Protein AF-A0A4Y9ENY2-F1 (afdb_monomer_lite)

Foldseek 3Di:
DDKAWPDKEWPPPPDPPDQDAQKTKMAIHIPDDDDFPLLPDWDDQPNAIFSPQKFKQWPPPLAAGWTWRDWDDPDPRMIITGIAGACAPDPSHDYDAFDKIKMWIWGAGPPRHIDIDIYIHGAHNDGDDHHYRDPVNVVVVVVVVVPDDPD

pLDDT: mean 74.9, std 16.9, range [31.06, 93.06]

Secondary structure (DSSP, 8-state):
---EEEEEEES-TT------TTEEEEEEEEESSSPPGGGT--EESSSSEE-TTEEEEE-STTBPPEEEEEEEEEETTEEEEEEEEEE-S-TT-BPPPSEEEEEEEEEE-GGG-EEEEEEEEEEPSSPPPPEEPPHHHHHHHHHHHHHSPP-

Structure (mmCIF, N/CA/C/O backbone):
data_AF-A0A4Y9ENY2-F1
#
_entry.id   AF-A0A4Y9ENY2-F1
#
loop_
_atom_site.group_PDB
_atom_site.id
_atom_site.type_symbol
_atom_site.label_atom_id
_atom_site.label_alt_id
_atom_site.label_comp_id
_atom_site.label_asym_id
_atom_site.label_entity_id
_atom_site.label_seq_id
_atom_site.pdbx_PDB_ins_code
_atom_site.Cartn_x
_atom_site.Cartn_y
_atom_site.Cartn_z
_atom_site.occupancy
_atom_site.B_iso_or_equiv
_atom_site.auth_seq_id
_atom_site.auth_comp_id
_atom_site.auth_asym_id
_atom_site.auth_atom_id
_atom_site.pdbx_PDB_model_num
ATOM 1 N N . MET A 1 1 ? 17.014 9.107 -21.030 1.00 33.56 1 MET A N 1
ATOM 2 C CA . MET A 1 1 ? 16.099 8.235 -21.795 1.00 33.56 1 MET A CA 1
ATOM 3 C C . MET A 1 1 ? 14.995 7.846 -20.825 1.00 33.56 1 MET A C 1
ATOM 5 O O . MET A 1 1 ? 15.339 7.439 -19.723 1.00 33.56 1 MET A O 1
ATOM 9 N N . ALA A 1 2 ? 13.730 8.119 -21.147 1.00 34.00 2 ALA A N 1
ATOM 10 C CA . ALA A 1 2 ? 12.599 7.871 -20.250 1.00 34.00 2 ALA A CA 1
ATOM 11 C C . ALA A 1 2 ? 12.066 6.447 -20.468 1.00 34.00 2 ALA A C 1
ATOM 13 O O . ALA A 1 2 ? 11.886 6.038 -21.613 1.00 34.00 2 ALA A O 1
ATOM 14 N N . PHE A 1 3 ? 11.856 5.708 -19.378 1.00 48.56 3 PHE A N 1
ATOM 15 C CA . PHE A 1 3 ? 11.384 4.321 -19.377 1.00 48.56 3 PHE A CA 1
ATOM 16 C C . PHE A 1 3 ? 9.859 4.289 -19.215 1.00 48.56 3 PHE A C 1
ATOM 18 O O . PHE A 1 3 ? 9.309 4.999 -18.368 1.00 48.56 3 PHE A O 1
ATOM 25 N N . TRP A 1 4 ? 9.175 3.477 -20.021 1.00 46.88 4 TRP A N 1
ATOM 26 C CA . TRP A 1 4 ? 7.712 3.498 -20.135 1.00 46.88 4 TRP A CA 1
ATOM 27 C C . TRP A 1 4 ? 7.092 2.216 -19.571 1.00 46.88 4 TRP A C 1
ATOM 29 O O . TRP A 1 4 ? 7.500 1.111 -19.927 1.00 46.88 4 TRP A O 1
ATOM 39 N N . ILE A 1 5 ? 6.105 2.364 -18.682 1.00 44.38 5 ILE A N 1
ATOM 40 C CA . ILE A 1 5 ? 5.291 1.259 -18.154 1.00 44.38 5 ILE A CA 1
ATOM 41 C C . ILE A 1 5 ? 4.150 1.026 -19.148 1.00 44.38 5 ILE A C 1
ATOM 43 O O . ILE A 1 5 ? 3.424 1.961 -19.473 1.00 44.38 5 ILE A O 1
ATOM 47 N N . ASN A 1 6 ? 3.990 -0.209 -19.621 1.00 44.44 6 ASN A N 1
ATOM 48 C CA . ASN A 1 6 ? 2.985 -0.569 -20.630 1.00 44.44 6 ASN A CA 1
ATOM 49 C C . ASN A 1 6 ? 1.704 -1.158 -20.034 1.00 44.44 6 ASN A C 1
ATOM 51 O O . ASN A 1 6 ? 0.690 -1.259 -20.722 1.00 44.44 6 ASN A O 1
ATOM 55 N N . GLY A 1 7 ? 1.733 -1.551 -18.764 1.00 50.56 7 GLY A N 1
ATOM 56 C CA . GLY A 1 7 ? 0.592 -2.183 -18.121 1.00 50.56 7 GLY A CA 1
ATOM 57 C C . GLY A 1 7 ? 0.892 -2.662 -16.709 1.00 50.56 7 GLY A C 1
ATOM 58 O O . GLY A 1 7 ? 2.035 -2.970 -16.361 1.00 50.56 7 GLY A O 1
ATOM 59 N N . TRP A 1 8 ? -0.166 -2.736 -15.908 1.00 45.84 8 TRP A N 1
ATOM 60 C CA . TRP A 1 8 ? -0.131 -3.137 -14.510 1.00 45.84 8 TRP A CA 1
ATOM 61 C C . TRP A 1 8 ? -1.289 -4.100 -14.254 1.00 45.84 8 TRP A C 1
ATOM 63 O O . TRP A 1 8 ? -2.438 -3.775 -14.546 1.00 45.84 8 TRP A O 1
ATOM 73 N N . ASN A 1 9 ? -0.994 -5.290 -13.729 1.00 54.88 9 ASN A N 1
ATOM 74 C CA . ASN A 1 9 ? -2.021 -6.237 -13.302 1.00 54.88 9 ASN A CA 1
ATOM 75 C C . ASN A 1 9 ? -1.996 -6.383 -11.775 1.00 54.88 9 ASN A C 1
ATOM 77 O O . ASN A 1 9 ? -0.929 -6.551 -11.178 1.00 54.88 9 ASN A O 1
ATOM 81 N N . GLY A 1 10 ? -3.160 -6.252 -11.143 1.00 52.88 10 GLY A N 1
ATOM 82 C CA . GLY A 1 10 ? -3.325 -6.463 -9.706 1.00 52.88 10 GLY A CA 1
ATOM 83 C C . GLY A 1 10 ? -3.777 -7.891 -9.442 1.00 52.88 10 GLY A C 1
ATOM 84 O O . GLY A 1 10 ? -4.575 -8.415 -10.211 1.00 52.88 10 GLY A O 1
ATOM 85 N N . ASP A 1 11 ? -3.227 -8.518 -8.395 1.00 57.91 11 ASP A N 1
ATOM 86 C CA . ASP A 1 11 ? -3.380 -9.952 -8.125 1.00 57.91 11 ASP A CA 1
ATOM 87 C C . ASP A 1 11 ? -3.027 -10.803 -9.353 1.00 57.91 11 ASP A C 1
ATOM 89 O O . ASP A 1 11 ? -3.904 -11.215 -10.109 1.00 57.91 11 ASP A O 1
ATOM 93 N N . ALA A 1 12 ? -1.732 -11.068 -9.561 1.00 50.78 12 ALA A N 1
ATOM 94 C CA . ALA A 1 12 ? -1.249 -11.921 -10.646 1.00 50.78 12 ALA A CA 1
ATOM 95 C C . ALA A 1 12 ? -2.111 -13.195 -10.786 1.00 50.78 12 ALA A C 1
ATOM 97 O O . ALA A 1 12 ? -2.060 -14.111 -9.958 1.00 50.78 12 ALA A O 1
ATOM 98 N N . ALA A 1 13 ? -2.943 -13.235 -11.830 1.00 41.69 13 ALA A N 1
ATOM 99 C CA . ALA A 1 13 ? -3.851 -14.337 -12.109 1.00 41.69 13 ALA A CA 1
ATOM 100 C C . ALA A 1 13 ? -3.038 -15.555 -12.574 1.00 41.69 13 ALA A C 1
ATOM 102 O O . ALA A 1 13 ? -2.815 -15.754 -13.763 1.00 41.69 13 ALA A O 1
ATOM 103 N N . GLY A 1 14 ? -2.536 -16.340 -11.620 1.00 41.06 14 GLY A N 1
ATOM 104 C CA . GLY A 1 14 ? -1.724 -17.531 -11.890 1.00 41.06 14 GLY A CA 1
ATOM 105 C C . GLY A 1 14 ? -0.827 -17.970 -10.732 1.00 41.06 14 GLY A C 1
ATOM 106 O O . GLY A 1 14 ? -0.476 -19.144 -10.650 1.00 41.06 14 GLY A O 1
ATOM 107 N N . THR A 1 15 ? -0.515 -17.077 -9.790 1.00 45.56 15 THR A N 1
ATOM 108 C CA . THR A 1 15 ? 0.355 -17.363 -8.640 1.00 45.56 15 THR A CA 1
ATOM 109 C C . THR A 1 15 ? -0.308 -16.907 -7.344 1.00 45.56 15 THR A C 1
ATOM 111 O O . THR A 1 15 ? -0.006 -15.865 -6.776 1.00 45.56 15 THR A O 1
ATOM 114 N N . VAL A 1 16 ? -1.207 -17.739 -6.808 1.00 47.53 16 VAL A N 1
ATOM 115 C CA . VAL A 1 16 ? -1.713 -17.609 -5.425 1.00 47.53 16 VAL A CA 1
ATOM 116 C C . VAL A 1 16 ? -0.660 -18.148 -4.435 1.00 47.53 16 VAL A C 1
ATOM 118 O O . VAL A 1 16 ? -0.958 -18.949 -3.555 1.00 47.53 16 VAL A O 1
ATOM 121 N N . MET A 1 17 ? 0.607 -17.763 -4.599 1.00 43.94 17 MET A N 1
ATOM 122 C CA . MET A 1 17 ? 1.680 -18.044 -3.643 1.00 43.94 17 MET A CA 1
ATOM 123 C C . MET A 1 17 ? 2.157 -16.713 -3.060 1.00 43.94 17 MET A C 1
ATOM 125 O O . MET A 1 17 ? 2.495 -15.804 -3.807 1.00 43.94 17 MET A O 1
ATOM 129 N N . GLY A 1 18 ? 2.160 -16.587 -1.728 1.00 50.06 18 GLY A N 1
ATOM 130 C CA . GLY A 1 18 ? 2.742 -15.422 -1.046 1.00 50.06 18 GLY A CA 1
ATOM 131 C C . GLY A 1 18 ? 1.785 -14.286 -0.661 1.00 50.06 18 GLY A C 1
ATOM 132 O O . GLY A 1 18 ? 2.249 -13.165 -0.475 1.00 50.06 18 GLY A O 1
ATOM 133 N N . ARG A 1 19 ? 0.472 -14.533 -0.495 1.00 61.31 19 ARG A N 1
ATOM 134 C CA . ARG A 1 19 ? -0.430 -13.549 0.145 1.00 61.31 19 ARG A CA 1
ATOM 135 C C . ARG A 1 19 ? -0.079 -13.391 1.626 1.00 61.31 19 ARG A C 1
ATOM 137 O O . ARG A 1 19 ? -0.672 -14.022 2.500 1.00 61.31 19 ARG A O 1
ATOM 144 N N . GLU A 1 20 ? 0.920 -12.563 1.892 1.00 78.88 20 GLU A N 1
ATOM 145 C CA . GLU A 1 20 ? 1.260 -12.110 3.231 1.00 78.88 20 GLU A CA 1
ATOM 146 C C . GLU A 1 20 ? 0.228 -11.073 3.701 1.00 78.88 20 GLU A C 1
ATOM 148 O O . GLU A 1 20 ? -0.268 -10.276 2.895 1.00 78.88 20 GLU A O 1
ATOM 153 N N . PRO A 1 21 ? -0.123 -11.062 4.998 1.00 85.19 21 PRO A N 1
ATOM 154 C CA . PRO A 1 21 ? -0.948 -10.004 5.559 1.00 85.19 21 PRO A CA 1
ATOM 155 C C . PRO A 1 21 ? -0.395 -8.625 5.193 1.00 85.19 21 PRO A C 1
ATOM 157 O O . PRO A 1 21 ? 0.815 -8.416 5.241 1.00 85.19 21 PRO A O 1
ATOM 160 N N . TYR A 1 22 ? -1.285 -7.693 4.855 1.00 89.75 22 TYR A N 1
ATOM 161 C CA . TYR A 1 22 ? -0.945 -6.316 4.480 1.00 89.75 22 TYR A CA 1
ATOM 162 C C . TYR A 1 22 ? -0.134 -6.148 3.201 1.00 89.75 22 TYR A C 1
ATOM 164 O O . TYR A 1 22 ? 0.378 -5.059 2.948 1.00 89.75 22 TYR A O 1
ATOM 172 N N . ARG A 1 23 ? -0.040 -7.187 2.368 1.00 90.00 23 ARG A N 1
ATOM 173 C CA . ARG A 1 23 ? 0.685 -7.106 1.105 1.00 90.00 23 ARG A CA 1
ATOM 174 C C . ARG A 1 23 ? -0.215 -7.258 -0.105 1.00 90.00 23 ARG A C 1
ATOM 176 O O . ARG A 1 23 ? -1.069 -8.140 -0.150 1.00 90.00 23 ARG A O 1
ATOM 183 N N . ALA A 1 24 ? 0.024 -6.399 -1.086 1.00 89.06 24 ALA A N 1
ATOM 184 C CA . ALA A 1 24 ? -0.488 -6.529 -2.435 1.00 89.06 24 ALA A CA 1
ATOM 185 C C . ALA A 1 24 ? 0.588 -7.165 -3.318 1.00 89.06 24 ALA A C 1
ATOM 187 O O . ALA A 1 24 ? 1.753 -6.760 -3.275 1.00 89.06 24 ALA A O 1
ATOM 188 N N . LEU A 1 25 ? 0.187 -8.136 -4.135 1.00 86.62 25 LEU A N 1
ATOM 189 C CA . LEU A 1 25 ? 1.019 -8.652 -5.215 1.00 86.62 25 LEU A CA 1
ATOM 190 C C . LEU A 1 25 ? 0.630 -7.946 -6.505 1.00 86.62 25 LEU A C 1
ATOM 192 O O . LEU A 1 25 ? -0.539 -7.940 -6.904 1.00 86.62 25 LEU A O 1
ATOM 196 N N . ILE A 1 26 ? 1.623 -7.356 -7.148 1.00 83.81 26 ILE A N 1
ATOM 197 C CA . ILE A 1 26 ? 1.445 -6.620 -8.387 1.00 83.81 26 ILE A CA 1
ATOM 198 C C . ILE A 1 26 ? 2.433 -7.088 -9.431 1.00 83.81 26 ILE A C 1
ATOM 200 O O . ILE A 1 26 ? 3.566 -7.412 -9.097 1.00 83.81 26 ILE A O 1
ATOM 204 N N . SER A 1 27 ? 2.025 -7.060 -10.693 1.00 81.00 27 SER A N 1
ATOM 205 C CA . SER A 1 27 ? 2.953 -7.209 -11.807 1.00 81.00 27 SER A CA 1
ATOM 206 C C . SER A 1 27 ? 3.040 -5.916 -12.603 1.00 81.00 27 SER A C 1
ATOM 208 O O . SER A 1 27 ? 2.014 -5.296 -12.894 1.00 81.00 27 SER A O 1
ATOM 210 N N . LEU A 1 28 ? 4.260 -5.514 -12.944 1.00 76.31 28 LEU A N 1
ATOM 211 C CA . LEU A 1 28 ? 4.553 -4.356 -13.788 1.00 76.31 28 LEU A CA 1
ATOM 212 C C . LEU A 1 28 ? 5.127 -4.842 -15.109 1.00 76.31 28 LEU A C 1
ATOM 214 O O . LEU A 1 28 ? 6.063 -5.632 -15.145 1.00 76.31 28 LEU A O 1
ATOM 218 N N . THR A 1 29 ? 4.612 -4.298 -16.199 1.00 72.62 29 THR A N 1
ATOM 219 C CA . THR A 1 29 ? 5.181 -4.495 -17.531 1.00 72.62 29 THR A CA 1
ATOM 220 C C . THR A 1 29 ? 5.777 -3.177 -18.008 1.00 72.62 29 THR A C 1
ATOM 222 O O . THR A 1 29 ? 5.156 -2.125 -17.861 1.00 72.62 29 THR A O 1
ATOM 225 N N . HIS A 1 30 ? 6.981 -3.206 -18.572 1.00 67.94 30 HIS A N 1
ATOM 226 C CA . HIS A 1 30 ? 7.673 -2.021 -19.086 1.00 67.94 30 HIS A CA 1
ATOM 227 C C . HIS A 1 30 ? 8.242 -2.299 -20.481 1.00 67.94 30 HIS A C 1
ATOM 229 O O . HIS A 1 30 ? 8.566 -3.440 -20.811 1.00 67.94 30 HIS A O 1
ATOM 235 N N . SER A 1 31 ? 8.335 -1.272 -21.324 1.00 57.69 31 SER A N 1
ATOM 236 C CA . SER A 1 31 ? 9.107 -1.334 -22.573 1.00 57.69 31 SER A CA 1
ATOM 237 C C . SER A 1 31 ? 10.534 -0.880 -22.311 1.00 57.69 31 SER A C 1
ATOM 239 O O . SER A 1 31 ? 10.723 0.227 -21.816 1.00 57.69 31 SER A O 1
ATOM 241 N N . GLU A 1 32 ? 11.486 -1.725 -22.724 1.00 51.97 32 GLU A N 1
ATOM 242 C CA . GLU A 1 32 ? 12.933 -1.468 -22.810 1.00 51.97 32 GLU A CA 1
ATOM 243 C C . GLU A 1 32 ? 13.643 -1.178 -21.466 1.00 51.97 32 GLU A C 1
ATOM 245 O O . GLU A 1 32 ? 13.449 -0.132 -20.865 1.00 51.97 32 GLU A O 1
ATOM 250 N N . GLY A 1 33 ? 14.547 -2.063 -21.018 1.00 59.31 33 GLY A N 1
ATOM 251 C CA . GLY A 1 33 ? 15.510 -1.764 -19.935 1.00 59.31 33 GLY A CA 1
ATOM 252 C C . GLY A 1 33 ? 15.007 -1.903 -18.487 1.00 59.31 33 GLY A C 1
ATOM 253 O O . GLY A 1 33 ? 14.085 -2.668 -18.234 1.00 59.31 33 GLY A O 1
ATOM 254 N N . ASP A 1 34 ? 15.686 -1.219 -17.551 1.00 57.44 34 ASP A N 1
ATOM 255 C CA . ASP A 1 34 ? 15.523 -1.307 -16.083 1.00 57.44 34 ASP A CA 1
ATOM 256 C C . ASP A 1 34 ? 14.134 -0.864 -15.563 1.00 57.44 34 ASP A C 1
ATOM 258 O O . ASP A 1 34 ? 13.381 -0.147 -16.223 1.00 57.44 34 ASP A O 1
ATOM 262 N N . PHE A 1 35 ? 13.805 -1.266 -14.330 1.00 63.59 35 PHE A N 1
ATOM 263 C CA . PHE A 1 35 ? 12.537 -0.958 -13.659 1.00 63.59 35 PHE A CA 1
ATOM 264 C C . PHE A 1 35 ? 12.311 0.546 -13.390 1.00 63.59 35 PHE A C 1
ATOM 266 O O . PHE A 1 35 ? 13.268 1.303 -13.203 1.00 63.59 35 PHE A O 1
ATOM 273 N N . PRO A 1 36 ? 11.043 1.010 -13.309 1.00 66.94 36 PRO A N 1
ATOM 274 C CA . PRO A 1 36 ? 10.726 2.420 -13.082 1.00 66.94 36 PRO A CA 1
ATOM 275 C C . PRO A 1 36 ? 11.317 2.932 -11.760 1.00 66.94 36 PRO A C 1
ATOM 277 O O . PRO A 1 36 ? 10.950 2.463 -10.686 1.00 66.94 36 PRO A O 1
ATOM 280 N N . ILE A 1 37 ? 12.175 3.958 -11.836 1.00 68.12 37 ILE A N 1
ATOM 281 C CA . ILE A 1 37 ? 12.924 4.536 -10.697 1.00 68.12 37 ILE A CA 1
ATOM 282 C C . ILE A 1 37 ? 12.014 4.861 -9.497 1.00 68.12 37 ILE A C 1
ATOM 284 O O . ILE A 1 37 ? 12.411 4.676 -8.345 1.00 68.12 37 ILE A O 1
ATOM 288 N N . GLY A 1 38 ? 10.779 5.303 -9.758 1.00 71.19 38 GLY A N 1
ATOM 289 C CA . GLY A 1 38 ? 9.795 5.651 -8.729 1.00 71.19 38 GLY A CA 1
ATOM 290 C C . GLY A 1 38 ? 9.464 4.514 -7.756 1.00 71.19 38 GLY A C 1
ATOM 291 O O . GLY A 1 38 ? 9.097 4.787 -6.617 1.00 71.19 38 GLY A O 1
ATOM 292 N N . ILE A 1 39 ? 9.647 3.249 -8.153 1.00 77.56 39 ILE A N 1
ATOM 293 C CA . ILE A 1 39 ? 9.285 2.089 -7.327 1.00 77.56 39 ILE A CA 1
ATOM 294 C C . ILE A 1 39 ? 10.209 1.901 -6.113 1.00 77.56 39 ILE A C 1
ATOM 296 O O . ILE A 1 39 ? 9.794 1.359 -5.091 1.00 77.56 39 ILE A O 1
ATOM 300 N N . HIS A 1 40 ? 11.455 2.371 -6.206 1.00 81.25 40 HIS A N 1
ATOM 301 C CA . HIS A 1 40 ? 12.456 2.265 -5.139 1.00 81.25 40 HIS A CA 1
ATOM 302 C C . HIS A 1 40 ? 12.712 3.597 -4.431 1.00 81.25 40 HIS A C 1
ATOM 304 O O . HIS A 1 40 ? 13.501 3.661 -3.489 1.00 81.25 40 HIS A O 1
ATOM 310 N N . GLN A 1 41 ? 12.052 4.670 -4.868 1.00 83.00 41 GLN A N 1
ATOM 311 C CA . GLN A 1 41 ? 12.184 5.980 -4.254 1.00 83.00 41 GLN A CA 1
ATOM 312 C C . GLN A 1 41 ? 11.449 6.012 -2.917 1.00 83.00 41 GLN A C 1
ATOM 314 O O . GLN A 1 41 ? 10.226 6.132 -2.842 1.00 83.00 41 GLN A O 1
ATOM 319 N N . SER A 1 42 ? 12.241 5.902 -1.855 1.00 87.38 42 SER A N 1
ATOM 320 C CA . SER A 1 42 ? 11.778 5.940 -0.477 1.00 87.38 42 SER A CA 1
ATOM 321 C C . SER A 1 42 ? 12.408 7.083 0.306 1.00 87.38 42 SER A C 1
ATOM 323 O O . SER A 1 42 ? 13.523 7.519 0.019 1.00 87.38 42 SER A O 1
ATOM 325 N N . GLY A 1 43 ? 11.701 7.548 1.326 1.00 83.94 43 GLY A N 1
ATOM 326 C CA . GLY A 1 43 ? 12.198 8.476 2.330 1.00 83.94 43 GLY A CA 1
ATOM 327 C C . GLY A 1 43 ? 11.900 7.967 3.733 1.00 83.94 43 GLY A C 1
ATOM 328 O O . GLY A 1 43 ? 11.218 6.959 3.914 1.00 83.94 43 GLY A O 1
ATOM 329 N N . ASP A 1 44 ? 12.412 8.688 4.725 1.00 82.25 44 ASP A N 1
ATOM 330 C CA . ASP A 1 44 ? 12.045 8.470 6.119 1.00 82.25 44 ASP A CA 1
ATOM 331 C C . ASP A 1 44 ? 10.895 9.400 6.521 1.00 82.25 44 ASP A C 1
ATOM 333 O O . ASP A 1 44 ? 11.000 10.638 6.473 1.00 82.25 44 ASP A O 1
ATOM 337 N N . LEU A 1 45 ? 9.797 8.776 6.921 1.00 76.69 45 LEU A N 1
ATOM 338 C CA . LEU A 1 45 ? 8.591 9.404 7.416 1.00 76.69 45 LEU A CA 1
ATOM 339 C C . LEU A 1 45 ? 8.465 9.073 8.912 1.00 76.69 45 LEU A C 1
ATOM 341 O O . LEU A 1 45 ? 7.660 8.244 9.321 1.00 76.69 45 LEU A O 1
ATOM 345 N N . ASP A 1 46 ? 9.321 9.722 9.704 1.00 76.81 46 ASP A N 1
ATOM 346 C CA . ASP A 1 4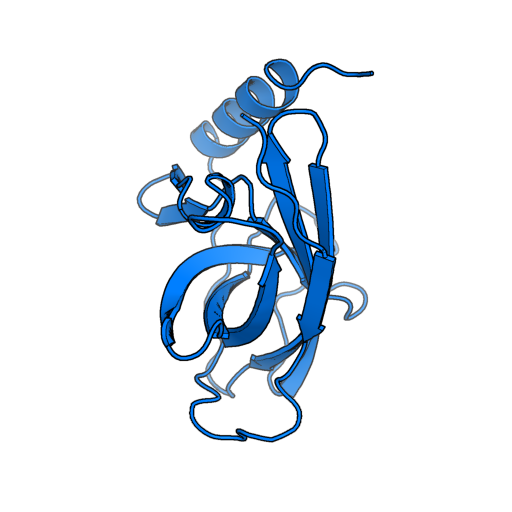6 ? 9.400 9.631 11.167 1.00 76.81 46 ASP A CA 1
ATOM 347 C C . ASP A 1 46 ? 9.705 8.225 11.701 1.00 76.81 46 ASP A C 1
ATOM 349 O O . ASP A 1 46 ? 8.991 7.662 12.531 1.00 76.81 46 ASP A O 1
ATOM 353 N N . GLY A 1 47 ? 1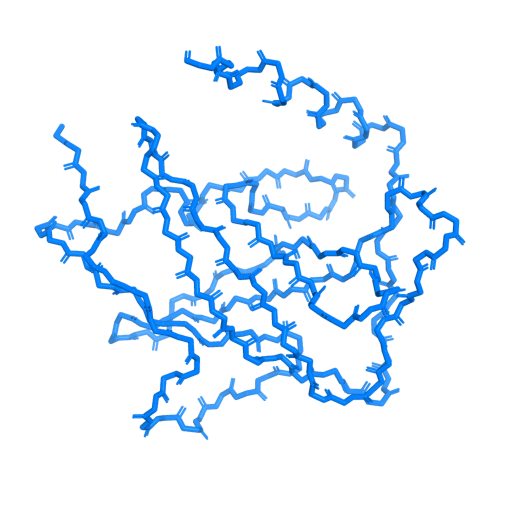0.816 7.659 11.225 1.00 79.50 47 GLY A N 1
ATOM 354 C CA . GLY A 1 47 ? 11.274 6.318 11.588 1.00 79.50 47 GLY A CA 1
ATOM 355 C C . GLY A 1 47 ? 10.591 5.202 10.799 1.00 79.50 47 GLY A C 1
ATOM 356 O O . GLY A 1 47 ? 10.848 4.025 11.059 1.00 79.50 47 GLY A O 1
ATOM 357 N N . ILE A 1 48 ? 9.725 5.554 9.845 1.00 84.19 48 ILE A N 1
ATOM 358 C CA . ILE A 1 48 ? 9.036 4.620 8.959 1.00 84.19 48 ILE A CA 1
ATOM 359 C C . ILE A 1 48 ? 9.488 4.887 7.532 1.00 84.19 48 ILE A C 1
ATOM 361 O O . ILE A 1 48 ? 9.346 5.992 7.006 1.00 84.19 48 ILE A O 1
ATOM 365 N N . THR A 1 49 ? 10.005 3.850 6.877 1.00 88.75 49 THR A N 1
ATOM 366 C CA . THR A 1 49 ? 10.289 3.904 5.446 1.00 88.75 49 THR A CA 1
ATOM 367 C C . THR A 1 49 ? 8.992 4.133 4.685 1.00 88.75 49 THR A C 1
ATOM 369 O O . THR A 1 49 ? 8.026 3.395 4.861 1.00 88.75 49 THR A O 1
ATOM 372 N N . TRP A 1 50 ? 8.976 5.146 3.826 1.00 88.12 50 TRP A N 1
ATOM 373 C CA . TRP A 1 50 ? 7.829 5.486 2.998 1.00 88.12 50 TRP A CA 1
ATOM 374 C C . TRP A 1 50 ? 8.243 5.614 1.538 1.00 88.12 50 TRP A C 1
ATOM 376 O O . TRP A 1 50 ? 9.112 6.417 1.200 1.00 88.12 50 TRP A O 1
ATOM 386 N N . TYR A 1 51 ? 7.594 4.844 0.669 1.00 90.00 51 TYR A N 1
ATOM 387 C CA . TYR A 1 51 ? 7.769 4.915 -0.779 1.00 90.00 51 TYR A CA 1
ATOM 388 C C . TYR A 1 51 ? 6.837 5.990 -1.344 1.00 90.00 51 TYR A C 1
ATOM 390 O O . TYR A 1 51 ? 5.691 5.725 -1.696 1.00 90.00 51 TYR A O 1
ATOM 398 N N . TYR A 1 52 ? 7.312 7.235 -1.374 1.00 85.25 52 TYR A N 1
ATOM 399 C CA . TYR A 1 52 ? 6.469 8.419 -1.597 1.00 85.25 52 TYR A CA 1
ATOM 400 C C . TYR A 1 52 ? 5.920 8.561 -3.019 1.00 85.25 52 TYR A C 1
ATOM 402 O O . TYR A 1 52 ? 4.900 9.216 -3.212 1.00 85.25 52 TYR A O 1
ATOM 410 N N . ASN A 1 53 ? 6.547 7.914 -4.001 1.00 84.81 53 ASN A N 1
ATOM 411 C CA . ASN A 1 53 ? 6.033 7.841 -5.369 1.00 84.81 53 ASN A CA 1
ATOM 412 C C . ASN A 1 53 ? 5.107 6.644 -5.598 1.00 84.81 53 ASN A C 1
ATOM 414 O O . ASN A 1 53 ? 4.649 6.420 -6.716 1.00 84.81 53 ASN A O 1
ATOM 418 N N . PHE A 1 54 ? 4.790 5.906 -4.535 1.00 87.75 54 PHE A N 1
ATOM 419 C CA . PHE A 1 54 ? 3.885 4.776 -4.560 1.00 87.75 54 PHE A CA 1
ATOM 420 C C . PHE A 1 54 ? 2.691 5.049 -3.633 1.00 87.75 54 PHE A C 1
ATOM 422 O O . PHE A 1 54 ? 2.745 4.859 -2.418 1.00 87.75 54 PHE A O 1
ATOM 429 N N . SER A 1 55 ? 1.586 5.510 -4.219 1.00 87.88 55 SER A N 1
ATOM 430 C CA . SER A 1 55 ? 0.334 5.738 -3.496 1.00 87.88 55 SER A CA 1
ATOM 431 C C . SER A 1 55 ? -0.467 4.447 -3.360 1.00 87.88 55 SER A C 1
ATOM 433 O O . SER A 1 55 ? -0.578 3.658 -4.301 1.00 87.88 55 SER A O 1
ATOM 435 N N . ALA A 1 56 ? -1.063 4.264 -2.184 1.00 90.81 56 ALA A N 1
ATOM 436 C CA . ALA A 1 56 ? -1.991 3.188 -1.892 1.00 90.81 56 ALA A CA 1
ATOM 437 C C . ALA A 1 56 ? -3.246 3.766 -1.228 1.00 90.81 56 ALA A C 1
ATOM 439 O O . ALA A 1 56 ? -3.176 4.460 -0.217 1.00 90.81 56 ALA A O 1
ATOM 440 N N . THR A 1 57 ? -4.412 3.477 -1.795 1.00 91.00 57 THR A N 1
ATOM 441 C CA . THR A 1 57 ? -5.704 3.945 -1.283 1.00 91.00 57 THR A CA 1
ATOM 442 C C . THR A 1 57 ? -6.611 2.752 -1.039 1.00 91.00 57 THR A C 1
ATOM 444 O O . THR A 1 57 ? -6.936 2.027 -1.977 1.00 91.00 57 THR A O 1
AT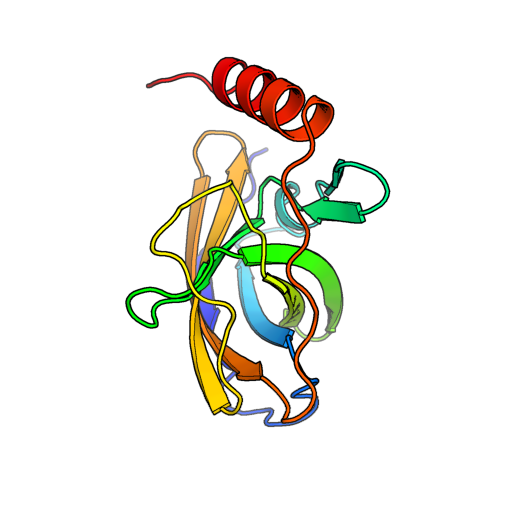OM 447 N N . CYS A 1 58 ? -7.031 2.552 0.211 1.00 91.69 58 CYS A N 1
ATOM 448 C CA . CYS A 1 58 ? -8.053 1.562 0.534 1.00 91.69 58 CYS A CA 1
ATOM 449 C C . CYS A 1 58 ? -9.393 2.030 -0.044 1.00 91.69 58 CYS A C 1
ATOM 451 O O . CYS A 1 58 ? -9.842 3.136 0.244 1.00 91.69 58 CYS A O 1
ATOM 453 N N . LEU A 1 59 ? -10.030 1.197 -0.866 1.00 91.38 59 LEU A N 1
ATOM 454 C CA . LEU A 1 59 ? -11.302 1.514 -1.522 1.00 91.38 59 LEU A CA 1
ATOM 455 C C . LEU A 1 59 ? -12.520 1.183 -0.651 1.00 91.38 59 LEU A C 1
ATOM 457 O O . LEU A 1 59 ? -13.660 1.381 -1.068 1.00 91.38 59 LEU A O 1
ATOM 461 N N . THR A 1 60 ? -12.303 0.669 0.560 1.00 88.75 60 THR A N 1
ATOM 462 C CA . THR A 1 60 ? -13.378 0.470 1.527 1.00 88.75 60 THR A CA 1
ATOM 463 C C . THR A 1 60 ? -13.849 1.828 2.064 1.00 88.75 60 THR A C 1
ATOM 465 O O . THR A 1 60 ? -13.028 2.601 2.560 1.00 88.75 60 THR A O 1
ATOM 468 N N . PRO A 1 61 ? -15.156 2.142 1.999 1.00 87.31 61 PRO A N 1
ATOM 469 C CA . PRO A 1 61 ? -15.677 3.422 2.472 1.00 87.31 61 PRO A CA 1
ATOM 470 C C . PRO A 1 61 ? -15.317 3.704 3.935 1.00 87.31 61 PRO A C 1
ATOM 472 O O . PRO A 1 61 ? -15.369 2.802 4.771 1.00 87.31 61 PRO A O 1
ATOM 475 N N . GLY A 1 62 ? -14.953 4.954 4.239 1.00 84.44 62 GLY A N 1
ATOM 476 C CA . GLY A 1 62 ? -14.607 5.390 5.599 1.00 84.44 62 GLY A CA 1
ATOM 477 C C . GLY A 1 62 ? -13.344 4.742 6.176 1.00 84.44 62 GLY A C 1
ATOM 478 O O . GLY A 1 62 ? -13.109 4.831 7.380 1.00 84.44 62 GLY A O 1
ATOM 479 N N . SER A 1 63 ? -12.545 4.056 5.354 1.00 88.75 63 SER A N 1
ATOM 480 C CA . SER A 1 63 ? -11.282 3.460 5.788 1.00 88.75 63 SER A CA 1
ATOM 481 C C . SER A 1 63 ? -10.144 4.467 5.758 1.00 88.75 63 SER A C 1
ATOM 483 O O . SER A 1 63 ? -10.080 5.334 4.889 1.00 88.75 63 SER A O 1
ATOM 485 N N . MET A 1 64 ? -9.204 4.299 6.684 1.00 89.69 64 MET A N 1
ATOM 486 C CA . MET A 1 64 ? -7.975 5.075 6.710 1.00 89.69 64 MET A CA 1
ATOM 487 C C . MET A 1 64 ? -7.197 4.932 5.395 1.00 89.69 64 MET A C 1
ATOM 489 O O . MET A 1 64 ? -7.153 3.840 4.810 1.00 89.69 64 MET A O 1
ATOM 493 N N . PRO A 1 65 ? -6.552 6.014 4.938 1.00 86.81 65 PRO A N 1
ATOM 494 C CA . PRO A 1 65 ? -5.634 5.956 3.815 1.00 86.81 65 PRO A CA 1
ATOM 495 C C . PRO A 1 65 ? -4.416 5.095 4.156 1.00 86.81 65 PRO A C 1
ATOM 497 O O . PRO A 1 65 ? -4.147 4.777 5.317 1.00 86.81 65 PRO A O 1
ATOM 500 N N . ALA A 1 66 ? -3.678 4.696 3.125 1.00 91.06 66 ALA A N 1
ATOM 501 C CA . ALA A 1 66 ? -2.507 3.852 3.275 1.00 91.06 66 ALA A CA 1
ATOM 502 C C . ALA A 1 66 ? -1.244 4.568 2.815 1.00 91.06 66 ALA A C 1
ATOM 504 O O . ALA A 1 66 ? -1.273 5.454 1.963 1.00 91.06 66 ALA A O 1
ATOM 505 N N . ILE A 1 67 ? -0.120 4.119 3.353 1.00 91.19 67 ILE A N 1
ATOM 506 C CA . ILE A 1 67 ? 1.203 4.397 2.808 1.00 91.19 67 ILE A CA 1
ATOM 507 C C . ILE A 1 67 ? 1.878 3.076 2.459 1.00 91.19 67 ILE A C 1
ATOM 509 O O . ILE A 1 67 ? 1.636 2.053 3.103 1.00 91.19 67 ILE A O 1
ATOM 513 N N . VAL A 1 68 ? 2.736 3.101 1.444 1.00 92.50 68 VAL A N 1
ATOM 514 C CA . VAL A 1 68 ? 3.586 1.959 1.111 1.00 92.50 68 VAL A CA 1
ATOM 515 C C . VAL A 1 68 ? 4.839 2.013 1.975 1.00 92.50 68 VAL A C 1
ATOM 517 O O . VAL A 1 68 ? 5.595 2.986 1.911 1.00 92.50 68 VAL A O 1
ATOM 520 N N . THR A 1 69 ? 5.053 0.972 2.780 1.00 92.56 69 THR A N 1
ATOM 521 C CA . THR A 1 69 ? 6.162 0.899 3.750 1.00 92.56 69 THR A CA 1
ATOM 522 C C . THR A 1 69 ? 7.266 -0.063 3.349 1.00 92.56 69 THR A C 1
ATOM 524 O O . THR A 1 69 ? 8.377 0.016 3.871 1.00 92.56 69 THR A O 1
ATOM 527 N N . LYS A 1 70 ? 6.990 -0.968 2.407 1.00 92.19 70 LYS A N 1
ATOM 528 C CA . LYS A 1 70 ? 7.968 -1.934 1.910 1.00 92.19 70 LYS A CA 1
ATOM 529 C C . LYS A 1 70 ? 7.630 -2.360 0.490 1.00 92.19 70 LYS A C 1
ATOM 531 O O . LYS A 1 70 ? 6.474 -2.636 0.186 1.00 92.19 70 LYS A O 1
ATOM 536 N N . VAL A 1 71 ? 8.651 -2.472 -0.351 1.00 90.44 71 VAL A N 1
ATOM 537 C CA . VAL A 1 71 ? 8.545 -3.023 -1.705 1.00 90.44 71 VAL A CA 1
ATOM 538 C C . VAL A 1 71 ? 9.609 -4.100 -1.861 1.00 90.44 71 VAL A C 1
ATOM 540 O O . VAL A 1 71 ? 10.786 -3.848 -1.606 1.00 90.44 71 VAL A O 1
ATOM 543 N N . VAL A 1 72 ? 9.195 -5.303 -2.249 1.00 89.12 72 VAL A N 1
ATOM 544 C CA . VAL A 1 72 ? 10.081 -6.454 -2.463 1.00 89.12 72 VAL A CA 1
ATOM 545 C C . VAL A 1 72 ? 9.872 -6.976 -3.876 1.00 89.12 72 VAL A C 1
ATOM 547 O O . VAL A 1 72 ? 8.740 -7.279 -4.244 1.00 89.12 72 VAL A O 1
ATOM 550 N N . ASP A 1 73 ? 10.947 -7.083 -4.651 1.00 86.50 73 ASP A N 1
ATOM 551 C CA . ASP A 1 73 ? 10.953 -7.832 -5.910 1.00 86.50 73 ASP A CA 1
ATOM 552 C C . ASP A 1 73 ? 10.907 -9.331 -5.584 1.00 86.50 73 ASP A C 1
ATOM 554 O O . ASP A 1 73 ? 11.744 -9.830 -4.826 1.00 86.50 73 ASP A O 1
ATOM 558 N N . VAL A 1 74 ? 9.887 -10.024 -6.091 1.00 83.12 74 VAL A N 1
ATOM 559 C CA . VAL A 1 74 ? 9.700 -11.467 -5.879 1.00 83.12 74 VAL A CA 1
ATOM 560 C C . VAL A 1 74 ? 9.991 -12.286 -7.143 1.00 83.12 74 VAL A C 1
ATOM 562 O O . VAL A 1 74 ? 9.772 -13.496 -7.137 1.00 83.12 74 VAL A O 1
ATOM 565 N N . GLY A 1 75 ? 10.538 -11.655 -8.188 1.00 78.88 75 GLY A N 1
ATOM 566 C CA . GLY A 1 75 ? 10.879 -12.272 -9.468 1.00 78.88 75 GLY A CA 1
ATOM 567 C C . GLY A 1 75 ? 9.770 -12.164 -10.516 1.00 78.88 75 GLY A C 1
ATOM 568 O O . GLY A 1 75 ? 8.639 -11.789 -10.215 1.00 78.88 75 GLY A O 1
ATOM 569 N N . ASP A 1 76 ? 10.109 -12.482 -11.770 1.00 80.38 76 ASP A N 1
ATOM 570 C CA . ASP A 1 76 ? 9.183 -12.547 -12.913 1.00 80.38 76 ASP A CA 1
ATOM 571 C C . ASP A 1 76 ? 8.294 -11.306 -13.096 1.00 80.38 76 ASP A C 1
ATOM 573 O O . ASP A 1 76 ? 7.115 -11.410 -13.435 1.00 80.38 76 ASP A O 1
ATOM 577 N N . TYR A 1 77 ? 8.860 -10.112 -12.890 1.00 78.44 77 TYR A N 1
ATOM 578 C CA . TYR A 1 77 ? 8.126 -8.845 -12.971 1.00 78.44 77 TYR A CA 1
ATOM 579 C C . TYR A 1 77 ? 6.973 -8.753 -11.960 1.00 78.44 77 TYR A C 1
ATOM 581 O O . TYR A 1 77 ? 5.933 -8.150 -12.250 1.00 78.44 77 TYR A O 1
ATOM 589 N N . VAL A 1 78 ? 7.125 -9.370 -10.786 1.00 82.00 78 VAL A N 1
ATOM 590 C CA . VAL A 1 78 ? 6.161 -9.320 -9.687 1.00 82.00 78 VAL A CA 1
ATOM 591 C C . VAL A 1 78 ? 6.795 -8.650 -8.472 1.00 82.00 78 VAL A C 1
ATOM 593 O O . VAL A 1 78 ? 7.915 -8.955 -8.067 1.00 82.00 78 VAL A O 1
ATOM 596 N N . TRP A 1 79 ? 6.036 -7.758 -7.842 1.00 85.56 79 TRP A N 1
ATOM 597 C CA . TRP A 1 79 ? 6.409 -7.084 -6.609 1.00 85.56 79 TRP A CA 1
ATOM 598 C C . TRP A 1 79 ? 5.405 -7.364 -5.504 1.00 85.56 79 TRP A C 1
ATOM 600 O O . TRP A 1 79 ? 4.189 -7.341 -5.698 1.00 85.56 79 TRP A O 1
ATOM 610 N N . SER A 1 80 ? 5.947 -7.571 -4.311 1.00 88.56 80 SER A N 1
ATOM 611 C CA . SER A 1 80 ? 5.223 -7.628 -3.053 1.00 88.56 80 SER A CA 1
ATOM 612 C C . SER A 1 80 ? 5.301 -6.260 -2.379 1.00 88.56 80 SER A C 1
ATOM 614 O O . SER A 1 80 ? 6.358 -5.868 -1.876 1.00 88.56 80 SER A O 1
ATOM 616 N N . VAL A 1 81 ? 4.174 -5.557 -2.330 1.00 90.94 81 VAL A N 1
ATOM 617 C CA . VAL A 1 81 ? 4.055 -4.199 -1.789 1.00 90.94 81 VAL A CA 1
ATOM 618 C C . VAL A 1 81 ? 3.301 -4.234 -0.468 1.00 90.94 81 VAL A C 1
ATOM 620 O O . VAL A 1 81 ? 2.136 -4.619 -0.427 1.00 90.94 81 VAL A O 1
ATOM 623 N N . GLU A 1 82 ? 3.957 -3.834 0.617 1.00 93.06 82 GLU A N 1
ATOM 624 C CA . GLU A 1 82 ? 3.348 -3.734 1.942 1.00 93.06 82 GLU A CA 1
ATOM 625 C C . GLU A 1 82 ? 2.665 -2.381 2.121 1.00 93.06 82 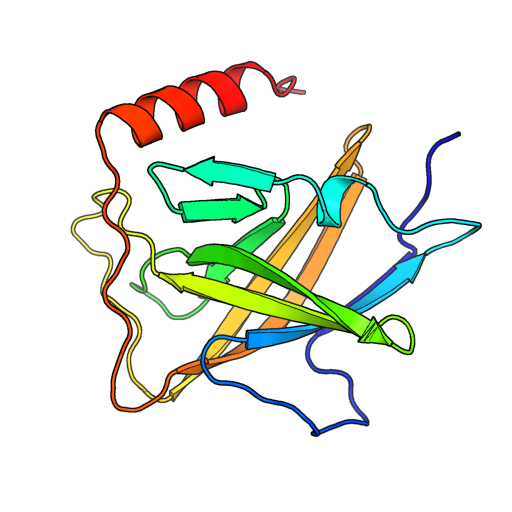GLU A C 1
ATOM 627 O O . GLU A 1 82 ? 3.287 -1.329 1.938 1.00 93.06 82 GLU A O 1
ATOM 632 N N . VAL A 1 83 ? 1.387 -2.422 2.495 1.00 92.88 83 VAL A N 1
ATOM 633 C CA . VAL A 1 83 ? 0.566 -1.244 2.767 1.00 92.88 83 VAL A CA 1
ATOM 634 C C . VAL A 1 83 ? 0.264 -1.141 4.256 1.00 92.88 83 VAL A C 1
ATOM 636 O O . VAL A 1 83 ? -0.163 -2.099 4.900 1.00 92.88 83 VAL A O 1
ATOM 639 N N . THR A 1 84 ? 0.448 0.054 4.805 1.00 92.94 84 THR A N 1
ATOM 640 C CA . THR A 1 84 ? 0.248 0.334 6.229 1.00 92.94 84 THR A CA 1
ATOM 641 C C . THR A 1 84 ? -0.810 1.422 6.397 1.00 92.94 84 THR A C 1
ATOM 643 O O . THR A 1 84 ? -0.742 2.426 5.680 1.00 92.94 84 THR A O 1
ATOM 646 N N . PRO A 1 85 ? -1.789 1.257 7.311 1.00 92.19 85 PRO A N 1
ATOM 647 C CA . PRO A 1 85 ? -2.787 2.285 7.562 1.00 92.19 85 PRO A CA 1
ATOM 648 C C . PRO A 1 85 ? -2.110 3.508 8.162 1.00 92.19 85 PRO A C 1
ATOM 650 O O . PRO A 1 85 ? -1.290 3.396 9.079 1.00 92.19 85 PRO A O 1
ATOM 653 N N . HIS A 1 86 ? -2.464 4.676 7.650 1.00 87.88 86 HIS A N 1
ATOM 654 C CA . HIS A 1 86 ? -1.898 5.934 8.092 1.00 87.88 86 HIS A CA 1
ATOM 655 C C . HIS A 1 86 ? -3.006 6.917 8.456 1.00 87.88 86 HIS A C 1
ATOM 657 O O . HIS A 1 86 ? -3.947 7.130 7.693 1.00 87.88 86 HIS A O 1
ATOM 663 N N . ASP A 1 87 ? -2.881 7.512 9.636 1.00 85.56 87 ASP A N 1
ATOM 664 C CA . ASP A 1 87 ? -3.837 8.464 10.176 1.00 85.56 87 ASP A CA 1
ATOM 665 C C . ASP A 1 87 ? -3.345 9.893 9.928 1.00 85.56 87 ASP A C 1
ATOM 667 O O . ASP A 1 87 ? -2.505 10.413 10.663 1.00 85.56 87 ASP A O 1
ATOM 671 N N . TRP A 1 88 ? -3.892 10.536 8.894 1.00 77.44 88 TRP A N 1
ATOM 672 C CA . TRP A 1 88 ? -3.632 11.950 8.590 1.00 77.44 88 TRP A CA 1
ATOM 673 C C . TRP A 1 88 ? -4.412 12.930 9.485 1.00 77.44 88 TRP A C 1
ATOM 675 O O . TRP A 1 88 ? -4.390 14.134 9.227 1.00 77.44 88 TRP A O 1
ATOM 685 N N . GLY A 1 89 ? -5.107 12.449 10.518 1.00 76.75 89 GLY A N 1
ATOM 686 C CA . GLY A 1 89 ? -5.991 13.252 11.361 1.00 76.75 89 GLY A CA 1
ATOM 687 C C . GLY A 1 89 ? -7.397 13.428 10.782 1.00 76.75 89 GLY A C 1
ATOM 688 O O . GLY A 1 89 ? -8.088 14.387 11.137 1.00 76.75 89 GLY A O 1
ATOM 689 N N . ASP A 1 90 ? -7.816 12.534 9.884 1.00 77.62 90 ASP A N 1
ATOM 690 C CA . ASP A 1 90 ? -9.185 12.507 9.368 1.00 77.62 90 ASP A CA 1
ATOM 691 C C . ASP A 1 90 ? -10.120 11.912 10.430 1.00 77.62 90 ASP A C 1
ATOM 693 O O . ASP A 1 90 ? -9.994 10.750 10.814 1.00 77.62 90 ASP A O 1
ATOM 697 N N . LYS A 1 91 ? -11.047 12.734 10.933 1.00 74.06 91 LYS A N 1
ATOM 698 C CA . LYS A 1 91 ? -11.916 12.394 12.070 1.00 74.06 91 LYS A CA 1
ATOM 699 C C . LYS A 1 91 ? -12.880 11.250 11.775 1.00 74.06 91 LYS A C 1
ATOM 701 O O . LYS A 1 91 ? -13.299 10.578 12.715 1.00 74.06 91 LYS A O 1
ATOM 706 N N . ASP A 1 92 ? -13.217 11.048 10.506 1.00 81.31 92 ASP A N 1
ATOM 707 C CA . ASP A 1 92 ? -14.200 10.050 10.085 1.00 81.31 92 ASP A CA 1
ATOM 708 C C . ASP A 1 92 ? -13.533 8.770 9.553 1.00 81.31 92 ASP A C 1
ATOM 710 O O . ASP A 1 92 ? -14.207 7.774 9.280 1.00 81.31 92 ASP A O 1
ATOM 714 N N . ALA A 1 93 ? -12.201 8.767 9.432 1.00 84.25 93 ALA A N 1
ATOM 715 C CA . ALA A 1 93 ? -11.446 7.627 8.946 1.00 84.25 93 ALA A CA 1
ATOM 716 C C . ALA A 1 93 ? -11.251 6.569 10.042 1.00 84.25 93 ALA A C 1
ATOM 718 O O . ALA A 1 93 ? -10.700 6.818 11.114 1.00 84.25 93 ALA A O 1
ATOM 719 N N . THR A 1 94 ? -11.657 5.339 9.745 1.00 88.69 94 THR A N 1
ATOM 720 C CA . THR A 1 94 ? -11.532 4.187 10.643 1.00 88.69 94 THR A CA 1
ATOM 721 C C . THR A 1 94 ? -10.428 3.246 10.181 1.00 88.69 94 THR A C 1
ATOM 723 O O . THR A 1 94 ? -10.173 3.084 8.987 1.00 88.69 94 THR A O 1
ATOM 726 N N . ASN A 1 95 ? -9.738 2.613 11.130 1.00 90.44 95 ASN A N 1
ATOM 727 C CA . ASN A 1 95 ? -8.724 1.618 10.788 1.00 90.44 95 ASN A CA 1
ATOM 728 C C . ASN A 1 95 ? -9.362 0.416 10.062 1.00 90.44 95 ASN A C 1
ATOM 730 O O . ASN A 1 95 ? -10.551 0.138 10.219 1.00 90.44 95 ASN A O 1
ATOM 734 N N . TRP A 1 96 ? -8.569 -0.316 9.282 1.00 88.88 96 TRP A N 1
ATOM 735 C CA . TRP A 1 96 ? -9.073 -1.407 8.451 1.00 88.88 96 TRP A CA 1
ATOM 736 C C . TRP A 1 96 ? -9.582 -2.574 9.296 1.00 88.88 96 TRP A C 1
ATOM 738 O O . TRP A 1 96 ? -8.894 -3.063 10.197 1.00 88.88 96 TRP A O 1
ATOM 748 N N . ALA A 1 97 ? -10.784 -3.046 8.973 1.00 88.69 97 ALA A N 1
ATOM 749 C CA . ALA A 1 97 ? -11.344 -4.245 9.574 1.00 88.69 97 ALA A CA 1
ATOM 750 C C . ALA A 1 97 ? -10.597 -5.503 9.085 1.00 88.69 97 ALA A C 1
ATOM 752 O O . ALA A 1 97 ? -10.023 -5.502 8.000 1.00 88.69 97 ALA A O 1
ATOM 753 N N . PRO A 1 98 ? -10.602 -6.610 9.844 1.00 87.69 98 PRO A N 1
ATOM 754 C CA . PRO A 1 98 ? -10.131 -7.888 9.324 1.00 87.69 98 PRO A CA 1
ATOM 755 C C . PRO A 1 98 ? -10.942 -8.326 8.099 1.00 87.69 98 PRO A C 1
ATOM 757 O O . PRO A 1 98 ? -12.172 -8.327 8.140 1.00 87.69 98 PRO A O 1
ATOM 760 N N . GLY A 1 99 ? -10.267 -8.759 7.036 1.00 83.69 99 GLY A N 1
ATOM 761 C CA . GLY A 1 99 ? -10.925 -9.158 5.795 1.00 83.69 99 GLY A CA 1
ATOM 762 C C . GLY A 1 99 ? -10.060 -8.962 4.559 1.00 83.69 99 GLY A C 1
ATOM 763 O O . GLY A 1 99 ? -8.852 -8.752 4.646 1.00 83.69 99 GLY A O 1
ATOM 764 N N . VAL A 1 100 ? -10.692 -9.054 3.392 1.00 87.19 100 VAL A N 1
ATOM 765 C CA . VAL A 1 100 ? -10.065 -8.747 2.103 1.00 87.19 100 VAL A CA 1
ATOM 766 C C . VAL A 1 100 ? -10.529 -7.363 1.677 1.00 87.19 100 VAL A C 1
ATOM 768 O O . VAL A 1 100 ? -11.729 -7.118 1.576 1.00 87.19 100 VAL A O 1
ATOM 771 N N . HIS A 1 101 ? -9.577 -6.475 1.420 1.00 88.62 101 HIS A N 1
ATOM 772 C CA . HIS A 1 101 ? -9.828 -5.103 1.003 1.00 88.62 101 HIS A CA 1
ATOM 773 C C . HIS A 1 101 ? -9.274 -4.875 -0.398 1.00 88.62 101 HIS A C 1
ATOM 775 O O . HIS A 1 101 ? -8.229 -5.420 -0.755 1.00 88.62 101 HIS A O 1
ATOM 781 N N . LEU A 1 102 ? -9.970 -4.055 -1.182 1.00 91.88 102 LEU A N 1
ATOM 782 C CA . LEU A 1 102 ? -9.471 -3.576 -2.465 1.00 91.88 102 LEU A CA 1
ATOM 783 C C . LEU A 1 102 ? -8.656 -2.309 -2.241 1.00 91.88 102 LEU A C 1
ATOM 785 O O . LEU A 1 102 ? -9.098 -1.395 -1.545 1.00 91.88 102 LEU A O 1
ATOM 789 N N . PHE A 1 103 ? -7.489 -2.252 -2.863 1.00 92.12 103 PHE A N 1
ATOM 790 C CA . PHE A 1 103 ? -6.613 -1.096 -2.848 1.00 92.12 103 PHE A CA 1
ATOM 791 C C . PHE A 1 103 ? -6.392 -0.602 -4.267 1.00 92.12 103 PHE A C 1
ATOM 793 O O . PHE A 1 103 ? -5.988 -1.372 -5.135 1.00 92.12 103 PHE A O 1
ATOM 800 N N . SER A 1 104 ? -6.615 0.692 -4.482 1.00 92.06 104 SER A N 1
ATOM 801 C CA . SER A 1 104 ? -6.084 1.388 -5.647 1.00 92.06 104 SER A CA 1
ATOM 802 C C . SER A 1 104 ? -4.624 1.706 -5.375 1.00 92.06 104 SER A C 1
ATOM 804 O O . SER A 1 104 ? -4.301 2.421 -4.425 1.00 92.06 104 SER A O 1
ATOM 806 N N . LEU A 1 105 ? -3.750 1.169 -6.209 1.00 90.69 105 LEU A N 1
ATOM 807 C CA . LEU A 1 105 ? -2.314 1.364 -6.153 1.00 90.69 105 LEU A CA 1
ATOM 808 C C . LEU A 1 105 ? -1.911 2.227 -7.345 1.00 90.69 105 LEU A C 1
ATOM 810 O O . LEU A 1 105 ? -2.290 1.917 -8.469 1.00 90.69 105 LEU A O 1
ATOM 814 N N . MET A 1 106 ? -1.165 3.302 -7.100 1.00 88.44 106 MET A N 1
ATOM 815 C CA . MET A 1 106 ? -0.698 4.232 -8.131 1.00 88.44 106 MET A CA 1
ATOM 816 C C . MET A 1 106 ? 0.806 4.446 -7.991 1.00 88.44 106 MET A C 1
ATOM 818 O O . MET A 1 106 ? 1.289 4.765 -6.905 1.00 88.44 106 MET A O 1
ATOM 822 N N . LEU A 1 107 ? 1.533 4.297 -9.092 1.00 86.56 107 LEU A N 1
ATOM 823 C CA . LEU A 1 107 ? 2.970 4.520 -9.170 1.00 86.56 107 LEU A CA 1
ATOM 824 C C . LEU A 1 107 ? 3.212 5.757 -10.027 1.00 86.56 107 LEU A C 1
ATOM 826 O O . LEU A 1 107 ? 2.761 5.822 -11.172 1.00 86.56 107 LEU A O 1
ATOM 830 N N . TYR A 1 108 ? 3.935 6.716 -9.464 1.00 81.44 108 TYR A N 1
ATOM 831 C CA . TYR A 1 108 ? 4.306 7.964 -10.113 1.00 81.44 108 TYR A CA 1
ATOM 832 C C . TYR A 1 108 ? 5.766 7.878 -10.562 1.00 81.44 108 TYR A C 1
ATOM 834 O O . TYR A 1 108 ? 6.690 7.784 -9.754 1.00 81.44 108 TYR A O 1
ATOM 842 N N . GLY A 1 109 ? 5.969 7.864 -11.872 1.00 71.38 109 GLY A N 1
ATOM 843 C CA . GLY A 1 109 ? 7.274 7.950 -12.507 1.00 71.38 109 GLY A CA 1
ATOM 844 C C . GLY A 1 109 ? 7.702 9.398 -12.779 1.00 71.38 109 GLY A C 1
ATOM 845 O O . GLY A 1 109 ? 6.936 10.339 -12.558 1.00 71.38 109 GLY A O 1
ATOM 846 N N . PRO A 1 110 ? 8.937 9.591 -13.271 1.00 68.25 110 PRO A N 1
ATOM 847 C CA . PRO A 1 110 ? 9.393 10.890 -13.759 1.00 68.25 110 PRO A CA 1
ATOM 848 C C . PRO A 1 110 ? 8.541 11.386 -14.940 1.00 68.25 110 PRO A C 1
ATOM 850 O O . PRO A 1 110 ? 7.846 10.607 -15.594 1.00 68.25 110 PRO A O 1
ATOM 853 N N . ASP A 1 111 ? 8.604 12.695 -15.198 1.00 65.88 111 ASP A N 1
ATOM 854 C CA . ASP A 1 111 ? 7.984 13.362 -16.354 1.00 65.88 111 ASP A CA 1
ATOM 855 C C . ASP A 1 111 ? 6.460 13.162 -16.482 1.00 65.88 111 ASP A C 1
ATOM 857 O O . ASP A 1 111 ? 5.897 13.189 -17.573 1.00 65.88 111 ASP A O 1
ATOM 861 N N . GLY A 1 112 ? 5.774 12.967 -15.350 1.00 64.25 112 GLY A N 1
ATOM 862 C CA . GLY A 1 112 ? 4.317 12.831 -15.307 1.00 64.25 112 GLY A CA 1
ATOM 863 C C . GLY A 1 112 ? 3.799 11.440 -15.676 1.00 64.25 112 GLY A C 1
ATOM 864 O O . GLY A 1 112 ? 2.587 11.270 -15.796 1.00 64.25 112 GLY A O 1
ATOM 865 N N . ASN A 1 113 ? 4.677 10.440 -15.819 1.00 71.31 113 ASN A N 1
ATOM 866 C CA . ASN A 1 113 ? 4.252 9.060 -16.029 1.00 71.31 113 ASN A CA 1
ATOM 867 C C . ASN A 1 113 ? 3.505 8.543 -14.789 1.00 71.31 113 ASN A C 1
ATOM 869 O O . ASN A 1 113 ? 4.007 8.618 -13.668 1.00 71.31 113 ASN A O 1
ATOM 873 N N . GLN A 1 114 ? 2.305 8.009 -14.990 1.00 79.62 114 GLN A N 1
ATOM 874 C CA . GLN A 1 114 ? 1.500 7.409 -13.937 1.00 79.62 114 GLN A CA 1
ATOM 875 C C . GLN A 1 114 ? 0.973 6.077 -14.429 1.00 79.62 114 GLN A C 1
ATOM 877 O O . GLN A 1 114 ? 0.494 5.946 -15.552 1.00 79.62 114 GLN A O 1
ATOM 882 N N . SER A 1 115 ? 1.030 5.078 -13.569 1.00 81.38 115 SER A N 1
ATOM 883 C CA . SER A 1 115 ? 0.348 3.812 -13.791 1.00 81.38 115 SER A CA 1
ATOM 884 C C . SER A 1 115 ? -0.483 3.501 -12.563 1.00 81.38 115 SER A C 1
ATOM 886 O O . SER A 1 115 ? -0.173 3.989 -11.476 1.00 81.38 115 SER A O 1
ATOM 888 N N . GLY A 1 116 ? -1.549 2.726 -12.742 1.00 85.56 116 GLY A N 1
ATOM 889 C CA . GLY A 1 116 ? -2.432 2.313 -11.659 1.00 85.56 116 GLY A CA 1
ATOM 890 C C . GLY A 1 116 ? -2.906 0.876 -11.806 1.00 85.56 116 GLY A C 1
ATOM 891 O O . GLY A 1 116 ? -3.069 0.396 -12.926 1.00 85.56 116 GLY A O 1
ATOM 892 N N . THR A 1 117 ? -3.173 0.214 -10.684 1.00 87.44 117 THR A N 1
ATOM 893 C CA . THR A 1 117 ? -3.975 -1.014 -10.648 1.00 87.44 117 THR A CA 1
ATOM 894 C C . THR A 1 117 ? -4.863 -1.060 -9.416 1.00 87.44 117 THR A C 1
ATOM 896 O O . THR A 1 117 ? -4.687 -0.298 -8.465 1.00 87.44 117 THR A O 1
ATOM 899 N N . ILE A 1 118 ? -5.780 -2.021 -9.409 1.00 89.88 118 ILE A N 1
ATOM 900 C CA . ILE A 1 118 ? -6.498 -2.433 -8.210 1.00 89.88 118 ILE A CA 1
ATOM 901 C C . ILE A 1 118 ? -5.964 -3.795 -7.782 1.00 89.88 118 ILE A C 1
ATOM 903 O O . ILE A 1 118 ? -5.984 -4.734 -8.569 1.00 89.88 118 ILE A O 1
ATOM 907 N N . ALA A 1 119 ? -5.517 -3.910 -6.535 1.00 89.00 119 ALA A N 1
ATOM 908 C CA . ALA A 1 119 ? -5.068 -5.169 -5.949 1.00 89.00 119 ALA A CA 1
ATOM 909 C C . ALA A 1 119 ? -5.828 -5.467 -4.655 1.00 89.00 119 ALA A C 1
ATOM 911 O O . ALA A 1 119 ? -6.293 -4.555 -3.966 1.00 89.00 119 ALA A O 1
ATOM 912 N N . THR A 1 120 ? -5.947 -6.745 -4.304 1.00 88.94 120 THR A N 1
ATOM 913 C CA . THR A 1 120 ? -6.461 -7.146 -2.996 1.00 88.94 120 THR A CA 1
ATOM 914 C C . THR A 1 120 ? -5.353 -7.190 -1.950 1.00 88.94 120 THR A C 1
ATOM 916 O O . THR A 1 120 ? -4.212 -7.559 -2.222 1.00 88.94 120 THR A O 1
ATOM 919 N N . VAL A 1 121 ? -5.711 -6.828 -0.721 1.00 89.69 121 VAL A N 1
ATOM 920 C CA . VAL A 1 121 ? -4.857 -6.950 0.461 1.00 89.69 121 VAL A CA 1
ATOM 921 C C . VAL A 1 121 ? -5.644 -7.646 1.560 1.00 89.69 121 VAL A C 1
ATOM 923 O O . VAL A 1 121 ? -6.806 -7.322 1.818 1.00 89.69 121 VAL A O 1
ATOM 926 N N . ILE A 1 122 ? -5.000 -8.604 2.225 1.00 87.94 122 ILE A N 1
ATOM 927 C CA . ILE A 1 122 ? -5.585 -9.322 3.357 1.00 87.94 122 ILE A CA 1
ATOM 928 C C . ILE A 1 122 ? -5.208 -8.619 4.657 1.00 87.94 122 ILE A C 1
ATOM 930 O O . ILE A 1 122 ? -4.031 -8.515 5.006 1.00 87.94 122 ILE A O 1
ATOM 934 N N . VAL A 1 123 ? -6.220 -8.206 5.412 1.00 87.50 123 VAL A N 1
ATOM 935 C CA . VAL A 1 123 ? -6.090 -7.683 6.769 1.00 87.50 123 VAL A CA 1
ATOM 936 C C . VAL A 1 123 ? -6.379 -8.823 7.760 1.00 87.50 123 VAL A C 1
ATOM 938 O O . VAL A 1 123 ? -7.484 -9.372 7.772 1.00 87.50 123 VAL A O 1
ATOM 941 N N . PRO A 1 124 ? -5.406 -9.229 8.593 1.00 82.62 124 PRO A N 1
ATOM 942 C CA . PRO A 1 124 ? -5.563 -10.305 9.561 1.00 82.62 124 PRO A CA 1
ATOM 943 C C . PRO A 1 124 ? -6.416 -9.868 10.762 1.00 82.62 124 PRO A C 1
ATOM 945 O O . PRO A 1 124 ? -6.617 -8.685 11.021 1.00 82.62 124 PRO A O 1
ATOM 948 N N . LYS A 1 125 ? -6.864 -10.844 1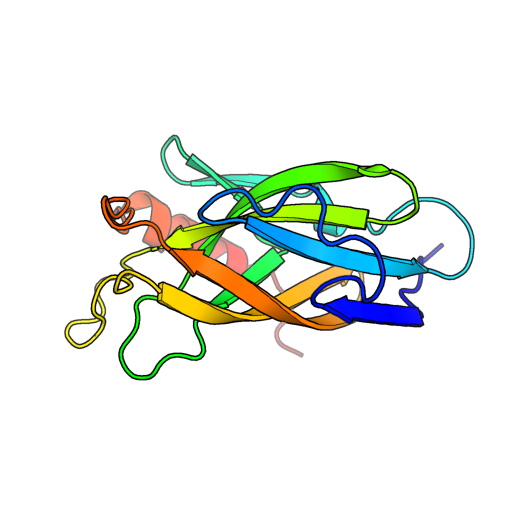1.566 1.00 74.44 125 LYS A N 1
ATOM 949 C CA . LYS A 1 125 ? -7.660 -10.595 12.788 1.00 74.44 125 LYS A CA 1
ATOM 950 C C . LYS A 1 125 ? -6.973 -9.660 13.786 1.00 74.44 125 LYS A C 1
ATOM 952 O O . LYS A 1 125 ? -7.642 -8.874 14.446 1.00 74.44 125 LYS A O 1
ATOM 957 N N . LYS A 1 126 ? -5.649 -9.775 13.924 1.00 79.81 126 LYS A N 1
ATOM 958 C CA . LYS A 1 126 ? -4.846 -8.862 14.739 1.00 79.81 126 LYS A CA 1
ATOM 959 C C . LYS A 1 126 ? -4.396 -7.709 13.855 1.00 79.81 126 LYS A C 1
ATOM 961 O O . LYS A 1 126 ? -3.433 -7.860 13.108 1.00 79.81 126 LYS A O 1
ATOM 966 N N . THR A 1 127 ? -5.094 -6.585 13.952 1.00 82.38 127 THR A N 1
ATOM 967 C CA . THR A 1 127 ? -4.843 -5.455 13.066 1.00 82.38 127 THR A CA 1
ATOM 968 C C . THR A 1 127 ? -3.590 -4.674 13.468 1.00 82.38 127 THR A C 1
ATOM 970 O O . THR A 1 127 ? -3.305 -4.500 14.658 1.00 82.38 127 THR A O 1
ATOM 973 N N . MET A 1 128 ? -2.841 -4.173 12.484 1.00 83.88 128 MET A N 1
ATOM 974 C CA . MET A 1 128 ? -1.798 -3.175 12.707 1.00 83.88 128 MET A CA 1
ATOM 975 C C . MET A 1 128 ? -2.409 -1.897 13.277 1.00 83.88 128 MET A C 1
ATOM 977 O O . MET A 1 128 ? -3.553 -1.538 12.981 1.00 83.88 128 MET A O 1
ATOM 981 N N . LYS A 1 129 ? -1.634 -1.212 14.118 1.00 86.19 129 LYS A N 1
ATOM 982 C CA . LYS A 1 129 ? -1.984 0.138 14.552 1.00 86.19 129 LYS A CA 1
ATOM 983 C C . LYS A 1 129 ? -1.705 1.094 13.402 1.00 86.19 129 LYS A C 1
ATOM 985 O O . LYS A 1 129 ? -0.689 0.944 12.727 1.00 86.19 129 LYS A O 1
ATOM 990 N N . ALA A 1 130 ? -2.599 2.056 13.211 1.00 84.88 130 ALA A N 1
ATOM 991 C CA . ALA A 1 130 ? -2.354 3.135 12.276 1.00 84.88 130 ALA A CA 1
ATOM 992 C C . ALA A 1 130 ? -1.103 3.909 12.692 1.00 84.88 130 ALA A C 1
ATOM 994 O O . ALA A 1 130 ? -0.849 4.124 13.882 1.00 84.88 130 ALA A O 1
ATOM 995 N N . VAL A 1 131 ? -0.326 4.305 11.695 1.00 85.38 131 VAL A N 1
ATOM 996 C CA . VAL A 1 131 ? 0.791 5.219 11.885 1.00 85.38 131 VAL A CA 1
ATOM 997 C C . VAL A 1 131 ? 0.203 6.625 12.015 1.00 85.38 131 VAL A C 1
ATOM 999 O O . VAL A 1 131 ? -0.460 7.061 11.076 1.00 85.38 131 VAL A O 1
ATOM 1002 N N . PRO A 1 132 ? 0.401 7.336 13.136 1.00 81.19 132 PRO A N 1
ATOM 1003 C CA . PRO A 1 132 ? -0.117 8.689 13.287 1.00 81.19 132 PRO A CA 1
ATOM 1004 C C . PRO A 1 132 ? 0.687 9.673 12.436 1.00 81.19 132 PRO A C 1
ATOM 1006 O O . PRO A 1 132 ? 1.909 9.553 12.333 1.00 81.19 132 PRO A O 1
ATOM 1009 N N . ALA A 1 133 ? 0.027 10.686 11.883 1.00 73.56 133 ALA A N 1
ATOM 1010 C CA . ALA A 1 133 ? 0.715 11.844 11.338 1.00 73.56 133 ALA A CA 1
ATOM 1011 C C . ALA A 1 133 ? 1.383 12.620 12.477 1.00 73.56 133 ALA A C 1
ATOM 1013 O O . ALA A 1 133 ? 0.728 13.127 13.390 1.00 73.56 133 ALA A O 1
ATOM 1014 N N . THR A 1 134 ? 2.704 12.738 12.429 1.00 69.00 134 THR A N 1
ATOM 1015 C CA . THR A 1 134 ? 3.426 13.635 13.327 1.00 69.00 134 THR A CA 1
ATOM 1016 C C . THR A 1 134 ? 3.463 15.058 12.744 1.00 69.00 134 THR A C 1
ATOM 1018 O O . THR A 1 134 ? 3.296 15.263 11.532 1.00 69.00 134 THR A O 1
ATOM 1021 N N . PRO A 1 135 ? 3.767 16.072 13.572 1.00 64.62 135 PRO A N 1
ATOM 1022 C CA . PRO A 1 135 ? 3.981 17.438 13.094 1.00 64.62 135 PRO A CA 1
ATOM 1023 C C . PRO A 1 135 ? 5.098 17.563 12.041 1.00 64.62 135 PRO A C 1
ATOM 1025 O O . PRO A 1 135 ? 5.003 18.391 11.136 1.00 64.62 135 PRO A O 1
ATOM 1028 N N . VAL A 1 136 ? 6.139 16.723 12.119 1.00 64.19 136 VAL A N 1
ATOM 1029 C CA . VAL A 1 136 ? 7.266 16.714 11.169 1.00 64.19 136 VAL A CA 1
ATOM 1030 C C . VAL A 1 136 ? 6.843 16.112 9.822 1.00 64.19 136 VAL A C 1
ATOM 1032 O O . VAL A 1 136 ? 7.218 16.629 8.765 1.00 64.19 136 VAL A O 1
ATOM 1035 N N . MET A 1 137 ? 5.994 15.080 9.838 1.00 64.12 137 MET A N 1
ATOM 1036 C CA . MET A 1 137 ? 5.441 14.443 8.635 1.00 64.12 137 MET A CA 1
ATOM 1037 C C . MET A 1 137 ? 4.529 15.388 7.851 1.00 64.12 137 MET A C 1
ATOM 1039 O O . MET A 1 137 ? 4.668 15.497 6.631 1.00 64.12 137 MET A O 1
ATOM 1043 N N . ALA A 1 138 ? 3.645 16.126 8.535 1.00 59.81 138 ALA A N 1
ATOM 1044 C CA . ALA A 1 138 ? 2.776 17.120 7.901 1.00 59.81 138 ALA A CA 1
ATOM 1045 C C . ALA A 1 138 ? 3.588 18.193 7.151 1.00 59.81 138 ALA A C 1
ATOM 1047 O O . ALA A 1 138 ? 3.228 18.598 6.043 1.00 59.81 138 ALA A O 1
ATOM 1048 N N . GLN A 1 139 ? 4.729 18.604 7.713 1.00 57.53 139 GLN A N 1
ATOM 1049 C CA . GLN A 1 139 ? 5.625 19.585 7.105 1.00 57.53 139 GLN A CA 1
ATOM 1050 C C . GLN A 1 139 ? 6.409 19.008 5.912 1.00 57.53 139 GLN A C 1
ATOM 1052 O O . GLN A 1 139 ? 6.490 19.660 4.869 1.00 57.53 139 GLN A O 1
ATOM 1057 N N . LYS A 1 140 ? 6.924 17.772 6.012 1.00 60.53 140 LYS A N 1
ATOM 1058 C CA . LYS A 1 140 ? 7.592 17.070 4.897 1.00 60.53 140 LYS A CA 1
ATOM 1059 C C . LYS A 1 140 ? 6.647 16.850 3.708 1.00 60.53 140 LYS A C 1
ATOM 1061 O O . LYS A 1 140 ? 7.031 17.122 2.573 1.00 60.53 140 LYS A O 1
ATOM 1066 N N . MET A 1 141 ? 5.397 16.458 3.960 1.00 61.09 141 MET A N 1
ATOM 1067 C CA . MET A 1 141 ? 4.358 16.302 2.930 1.00 61.09 141 MET A CA 1
ATOM 1068 C C . MET A 1 141 ? 4.028 17.626 2.223 1.00 61.09 141 MET A C 1
ATOM 1070 O O . MET A 1 141 ? 3.842 17.651 1.006 1.00 61.09 141 MET A O 1
ATOM 1074 N N . LEU A 1 142 ? 3.999 18.742 2.963 1.00 53.88 142 LEU A N 1
ATOM 1075 C CA . LEU A 1 142 ? 3.744 20.074 2.404 1.00 53.88 142 LEU A CA 1
ATOM 1076 C C . LEU A 1 142 ? 4.881 20.544 1.483 1.00 53.88 142 LEU A C 1
ATOM 1078 O O . LEU A 1 142 ? 4.630 21.174 0.457 1.00 53.88 142 LEU A O 1
ATOM 1082 N N . VAL A 1 143 ? 6.129 20.225 1.840 1.00 55.06 143 VAL A N 1
ATOM 1083 C CA . VAL A 1 143 ? 7.319 20.533 1.031 1.00 55.06 143 VAL A CA 1
ATOM 1084 C C . VAL A 1 143 ? 7.378 19.646 -0.216 1.00 55.06 143 VAL A C 1
ATOM 1086 O O . VAL A 1 143 ? 7.637 20.156 -1.302 1.00 55.06 143 VAL A O 1
ATOM 1089 N N . MET A 1 144 ? 7.060 18.354 -0.100 1.00 55.12 144 MET A N 1
ATOM 1090 C CA . MET A 1 144 ? 7.041 17.432 -1.244 1.00 55.12 144 MET A CA 1
ATOM 1091 C C . MET A 1 144 ? 5.918 17.755 -2.243 1.00 55.12 144 MET A C 1
ATOM 1093 O O . MET A 1 144 ? 6.163 17.733 -3.446 1.00 55.12 144 MET A O 1
ATOM 1097 N N . ARG A 1 145 ? 4.728 18.176 -1.777 1.00 49.06 145 ARG A N 1
ATOM 1098 C CA . ARG A 1 145 ? 3.654 18.691 -2.655 1.00 49.06 145 ARG A CA 1
ATOM 1099 C C . ARG A 1 145 ? 4.003 20.010 -3.349 1.00 49.06 145 ARG A C 1
ATOM 1101 O O . ARG A 1 145 ? 3.490 20.271 -4.427 1.00 49.06 145 ARG A O 1
ATOM 1108 N N . ARG A 1 146 ? 4.853 20.848 -2.745 1.00 44.03 146 ARG A N 1
ATOM 1109 C CA . ARG A 1 146 ? 5.337 22.103 -3.355 1.00 44.03 146 ARG A CA 1
ATOM 1110 C C . ARG A 1 146 ? 6.478 21.893 -4.356 1.00 44.03 146 ARG A C 1
ATOM 1112 O O . ARG A 1 146 ? 6.733 22.791 -5.149 1.00 44.03 146 ARG A O 1
ATOM 1119 N N . GLY A 1 147 ? 7.166 20.752 -4.297 1.00 42.41 147 GLY A N 1
ATOM 1120 C CA . GLY A 1 147 ? 8.251 20.390 -5.214 1.00 42.41 147 GLY A CA 1
ATOM 1121 C C . GLY A 1 147 ? 7.795 19.658 -6.479 1.00 42.41 147 GLY A C 1
ATOM 1122 O O . GLY A 1 147 ? 8.581 19.536 -7.414 1.00 42.41 147 GLY A O 1
ATOM 1123 N N . GLN A 1 148 ? 6.546 19.185 -6.530 1.00 39.09 148 GLN A N 1
ATOM 1124 C CA . GLN A 1 148 ? 5.941 18.696 -7.767 1.00 39.09 148 GLN A CA 1
ATOM 1125 C C . GLN A 1 148 ? 5.387 19.891 -8.555 1.00 39.09 148 GLN A C 1
ATOM 1127 O O . GLN A 1 148 ? 4.652 20.695 -7.972 1.00 39.09 148 GLN A O 1
ATOM 1132 N N . PRO A 1 149 ? 5.721 20.045 -9.850 1.00 31.06 149 PRO A N 1
ATOM 1133 C CA . PRO A 1 149 ? 5.084 21.062 -10.670 1.00 31.06 149 PRO A CA 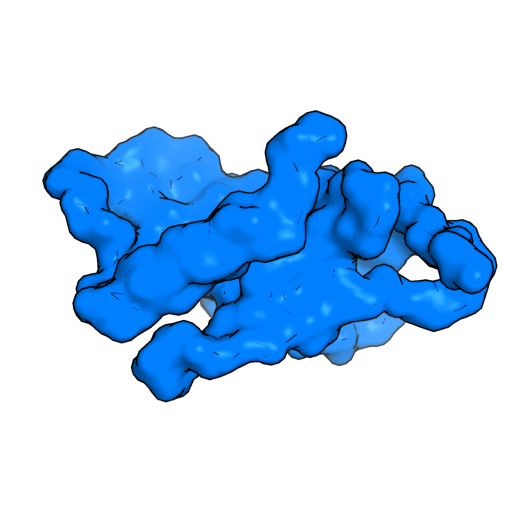1
ATOM 1134 C C . PRO A 1 149 ? 3.576 20.798 -10.663 1.00 31.06 149 PRO A C 1
ATOM 1136 O O . PRO A 1 149 ? 3.116 19.713 -11.019 1.00 31.06 149 PRO A O 1
ATOM 1139 N N . MET A 1 150 ? 2.800 21.778 -10.197 1.00 34.59 150 MET A N 1
ATOM 1140 C CA . MET A 1 150 ? 1.392 21.817 -10.553 1.00 34.59 150 MET A CA 1
ATOM 1141 C C . MET A 1 150 ? 1.343 22.263 -12.009 1.00 34.59 150 MET A C 1
ATOM 1143 O O . MET A 1 150 ? 1.737 23.392 -12.294 1.00 34.59 150 MET A O 1
ATOM 1147 N N . THR A 1 151 ? 0.839 21.363 -12.858 1.00 36.81 151 THR A N 1
ATOM 1148 C CA . THR A 1 151 ? 0.632 21.480 -14.315 1.00 36.81 151 THR A CA 1
ATOM 1149 C C . THR A 1 151 ? 1.877 21.481 -15.188 1.00 36.81 151 THR A C 1
ATOM 1151 O O . THR A 1 151 ? 2.833 22.225 -14.885 1.00 36.81 151 THR A O 1
#

Organism: NCBI:txid2511025

Sequence (151 aa):
MAFWINGWNGDAAGTVMGREPYRALISLTHSEGDFPIGIHQSGDLDGITWYYNFSATCLTPGSMPAIVTKVVDVGDYVWSVEVTPHDWGDKDATNWAPGVHLFSLMLYGPDGNQSGTIATVIVPKKTMKAVPATPVMAQKMLVMRRGQPMT

Radius of gyration: 15.46 Å; chains: 1; bounding box: 32×40×38 Å